Protein AF-A0A7X2XU77-F1 (afdb_monomer_lite)

Sequence (128 aa):
MFWLFINRLRRYLSYDFQGKLKYLASWEIQPVSKRIHYHLILFDFPYIPVAKLTKLWQNGYLFIEKIDKVDVGRRGSYIAKYLTKDIEKYAVQLHKIKRFFKSQNLKGINEKYYLINREAFEKIAPLV

Foldseek 3Di:
DVVQLLVLVQVVCVVPPPDDWWKKKFWDQDPPPRDIDMDMDTPPDDDDDLVVSCVSVVDDDDDDDDLVVDDPVCSVVVSVCVRCPCVPVVCVVVPPDDGMDTDPPHDDDPDDDDPPDPVVVVVVPPPD

pLDDT: mean 81.12, std 13.14, range [37.22, 94.44]

Organism: NCBI:txid2678357

Secondary structure (DSSP, 8-state):
-HHHHHHHHHHHHTTT--SPPEEEEEEEE-TTT--EEEEEEEESPPP--HHHHHHHH-SS------GGGS-GGGHHHHHHHHHSTTHHHHHHHSTT----EE-TT-PPP--------HHHHHHHTT--

InterPro domains:
  IPR056906 Replication-associated protein ORF2/G2P domain [PF23343] (4-86)

Radius of gyration: 17.32 Å; chains: 1; bounding box: 36×43×44 Å

Structure (mmCIF, N/CA/C/O backbone):
data_AF-A0A7X2XU77-F1
#
_entry.id   AF-A0A7X2XU77-F1
#
loop_
_atom_site.group_PDB
_atom_site.id
_atom_site.type_symbol
_atom_site.label_atom_id
_atom_site.label_alt_id
_atom_site.label_comp_id
_atom_site.label_asym_id
_atom_site.label_entity_id
_atom_site.label_seq_id
_atom_site.pdbx_PDB_ins_code
_atom_site.Cartn_x
_atom_site.Cartn_y
_atom_site.Cartn_z
_atom_site.occupancy
_atom_site.B_iso_or_equiv
_atom_site.auth_seq_id
_atom_site.auth_comp_id
_atom_site.auth_asym_id
_atom_site.auth_atom_id
_atom_site.pdbx_PDB_model_num
ATOM 1 N N . MET A 1 1 ? 5.460 9.867 5.595 1.00 81.75 1 MET A N 1
ATOM 2 C CA . MET A 1 1 ? 4.116 9.969 4.976 1.00 81.75 1 MET A CA 1
ATOM 3 C C . MET A 1 1 ? 3.365 8.635 4.982 1.00 81.75 1 MET A C 1
ATOM 5 O O . MET A 1 1 ? 2.394 8.515 5.717 1.00 81.75 1 MET A O 1
ATOM 9 N N . PHE A 1 2 ? 3.835 7.603 4.269 1.00 89.31 2 PHE A N 1
ATOM 10 C CA . PHE A 1 2 ? 3.145 6.303 4.186 1.00 89.31 2 PHE A CA 1
ATOM 11 C C . PHE A 1 2 ? 2.968 5.569 5.529 1.00 89.31 2 PHE A C 1
ATOM 13 O O . PHE A 1 2 ? 1.889 5.070 5.829 1.00 89.31 2 PHE A O 1
ATOM 20 N N . TRP A 1 3 ? 3.988 5.571 6.392 1.00 91.06 3 TRP A N 1
ATOM 21 C CA . TRP A 1 3 ? 3.890 4.964 7.728 1.00 91.06 3 TRP A CA 1
ATOM 22 C C . TRP A 1 3 ? 2.762 5.568 8.585 1.00 91.06 3 TRP A C 1
ATOM 24 O O . TRP A 1 3 ? 2.025 4.836 9.242 1.00 91.06 3 TRP A O 1
ATOM 34 N N . LEU A 1 4 ? 2.559 6.891 8.514 1.00 94.38 4 LEU A N 1
ATOM 35 C CA . LEU A 1 4 ? 1.470 7.568 9.228 1.00 94.38 4 LEU A CA 1
ATOM 36 C C . LEU A 1 4 ? 0.098 7.106 8.732 1.00 94.38 4 LEU A C 1
ATOM 38 O O . LEU A 1 4 ? -0.805 6.900 9.540 1.00 94.38 4 LEU A O 1
ATOM 42 N N . PHE A 1 5 ? -0.048 6.905 7.421 1.00 93.94 5 PHE A N 1
ATOM 43 C CA . PHE A 1 5 ? -1.265 6.343 6.848 1.00 93.94 5 PHE A CA 1
ATOM 44 C C . PHE A 1 5 ? -1.532 4.929 7.354 1.00 93.94 5 PHE A C 1
ATOM 46 O O . PHE A 1 5 ? -2.619 4.670 7.860 1.00 93.94 5 PHE A O 1
ATOM 53 N N . ILE A 1 6 ? -0.531 4.046 7.306 1.00 93.94 6 ILE A N 1
ATOM 54 C CA . ILE A 1 6 ? -0.658 2.678 7.819 1.00 93.94 6 ILE A CA 1
ATOM 55 C C . ILE A 1 6 ? -1.041 2.681 9.306 1.00 93.94 6 ILE A C 1
ATOM 57 O O . ILE A 1 6 ? -1.896 1.902 9.717 1.00 93.94 6 ILE A O 1
ATOM 61 N N . ASN A 1 7 ? -0.479 3.582 10.114 1.00 93.06 7 ASN A N 1
ATOM 62 C CA . ASN A 1 7 ? -0.834 3.695 11.531 1.00 93.06 7 ASN A CA 1
ATOM 63 C C . ASN A 1 7 ? -2.251 4.227 11.759 1.00 93.06 7 ASN A C 1
ATOM 65 O O . ASN A 1 7 ? -2.958 3.728 12.633 1.00 93.06 7 ASN A O 1
ATOM 69 N N . ARG A 1 8 ? -2.691 5.232 10.991 1.00 94.44 8 ARG A N 1
ATOM 70 C CA . ARG A 1 8 ? -4.084 5.706 11.034 1.00 94.44 8 ARG A CA 1
ATOM 71 C C . ARG A 1 8 ? -5.049 4.603 10.620 1.00 94.44 8 ARG A C 1
ATOM 73 O O . ARG A 1 8 ? -6.058 4.417 11.287 1.00 94.44 8 ARG A O 1
ATOM 80 N N . LEU A 1 9 ? -4.705 3.844 9.583 1.00 93.56 9 LEU A N 1
ATOM 81 C CA . LEU A 1 9 ? -5.512 2.727 9.115 1.00 93.56 9 LEU A CA 1
ATOM 82 C C . LEU A 1 9 ? -5.606 1.614 10.163 1.00 93.56 9 LEU A C 1
ATOM 84 O O . LEU A 1 9 ? -6.701 1.151 10.449 1.00 93.56 9 LEU A O 1
ATOM 88 N N . ARG A 1 10 ? -4.488 1.240 10.802 1.00 91.88 10 ARG A N 1
ATOM 89 C CA . ARG A 1 10 ? -4.489 0.266 11.909 1.00 91.88 10 ARG A CA 1
ATOM 90 C C . ARG A 1 10 ? -5.369 0.711 13.073 1.00 91.88 10 ARG A C 1
ATOM 92 O O . ARG A 1 10 ? -6.159 -0.091 13.546 1.00 91.88 10 ARG A O 1
ATOM 99 N N . ARG A 1 11 ? -5.247 1.970 13.511 1.00 91.62 11 ARG A N 1
ATOM 100 C CA . ARG A 1 11 ? -6.074 2.521 14.601 1.00 91.62 11 ARG A CA 1
ATOM 101 C C . ARG A 1 11 ? -7.554 2.579 14.244 1.00 91.62 11 ARG A C 1
ATOM 103 O O . ARG A 1 11 ? -8.393 2.405 15.110 1.00 91.62 11 ARG A O 1
ATOM 110 N N . TYR A 1 12 ? -7.879 2.849 12.983 1.00 91.62 12 TYR A N 1
ATOM 111 C CA . TYR A 1 12 ? -9.264 2.814 12.531 1.00 91.62 12 TYR A CA 1
ATOM 112 C C . TYR A 1 12 ? -9.824 1.387 12.566 1.00 91.62 12 TYR A C 1
ATOM 114 O O . TYR A 1 12 ? -10.926 1.173 13.050 1.00 91.62 12 TYR A O 1
ATOM 122 N N . LEU A 1 13 ? -9.037 0.413 12.107 1.00 89.81 13 LEU A N 1
ATOM 123 C CA . LEU A 1 13 ? -9.434 -0.992 12.072 1.00 89.81 13 LEU A CA 1
ATOM 124 C C . LEU A 1 13 ? -9.533 -1.636 13.455 1.00 89.81 13 LEU A C 1
ATOM 126 O O . LEU A 1 13 ? -10.354 -2.522 13.626 1.00 89.81 13 LEU A O 1
ATOM 130 N N . SER A 1 14 ? -8.742 -1.212 14.443 1.00 83.12 14 SER A N 1
ATOM 131 C CA . SER A 1 14 ? -8.712 -1.868 15.759 1.00 83.12 14 SER A CA 1
ATOM 132 C C . SER A 1 14 ? -10.039 -1.841 16.524 1.00 83.12 14 SER A C 1
ATOM 134 O O . SER A 1 14 ? -10.168 -2.585 17.488 1.00 83.12 14 SER A O 1
ATOM 136 N N . TYR A 1 15 ? -10.996 -1.001 16.121 1.00 75.38 15 TYR A N 1
ATOM 137 C CA . TYR A 1 15 ? -12.324 -0.953 16.734 1.00 75.38 15 TYR A CA 1
ATOM 138 C C . TYR A 1 15 ? -13.236 -2.095 16.263 1.00 75.38 15 TYR A C 1
ATOM 140 O O . TYR A 1 15 ? -13.892 -2.714 17.092 1.00 75.38 15 TYR A O 1
ATOM 148 N N . ASP A 1 16 ? -13.207 -2.427 14.967 1.00 71.44 16 ASP A N 1
ATOM 149 C CA . ASP A 1 16 ? -14.191 -3.333 14.346 1.00 71.44 16 ASP A CA 1
ATOM 150 C C . ASP A 1 16 ? -13.557 -4.573 13.687 1.00 71.44 16 ASP A C 1
ATOM 152 O O . ASP A 1 16 ? -14.238 -5.537 13.341 1.00 71.44 16 ASP A O 1
ATOM 156 N N . PHE A 1 17 ? -12.239 -4.570 13.489 1.00 75.81 17 PHE A N 1
ATOM 157 C CA . PHE A 1 17 ? -11.503 -5.611 12.783 1.00 75.81 17 PHE A CA 1
ATOM 158 C C . PHE A 1 17 ? -10.473 -6.255 13.712 1.00 75.81 17 PHE A C 1
ATOM 160 O O . PHE A 1 17 ? -9.419 -5.692 14.005 1.00 75.81 17 PHE A O 1
ATOM 167 N N . GLN A 1 18 ? -10.763 -7.487 14.135 1.00 69.81 18 GLN A N 1
ATOM 168 C CA . GLN A 1 18 ? -9.882 -8.278 15.006 1.00 69.81 18 GLN A CA 1
ATOM 169 C C . GLN A 1 18 ? -8.607 -8.770 14.288 1.00 69.81 18 GLN A C 1
ATOM 171 O O . GLN A 1 18 ? -7.654 -9.229 14.920 1.00 69.81 18 GLN A O 1
ATOM 176 N N . GLY A 1 19 ? -8.563 -8.680 12.955 1.00 76.75 19 GLY A N 1
ATOM 177 C CA . GLY A 1 19 ? -7.413 -9.092 12.160 1.00 76.75 19 GLY A CA 1
ATOM 178 C C . GLY A 1 19 ? -6.250 -8.093 12.201 1.00 76.75 19 GLY A C 1
ATOM 179 O O . GLY A 1 19 ? -6.405 -6.881 12.343 1.00 76.75 19 GLY A O 1
ATOM 180 N N . LYS A 1 20 ? -5.026 -8.590 12.000 1.00 85.06 20 LYS A N 1
ATOM 181 C CA . LYS A 1 20 ? -3.854 -7.725 11.793 1.00 85.06 20 LYS A CA 1
ATOM 182 C C . LYS A 1 20 ? -3.776 -7.307 10.324 1.00 85.06 20 LYS A C 1
ATOM 184 O O . LYS A 1 20 ? -3.731 -8.172 9.455 1.00 85.06 20 LYS A O 1
ATOM 189 N N . LEU A 1 21 ? -3.655 -6.005 10.055 1.00 91.69 21 LEU A N 1
ATOM 190 C CA . LEU A 1 21 ? -3.487 -5.448 8.704 1.00 91.69 21 LEU A CA 1
ATOM 191 C C . LEU A 1 21 ? -2.362 -6.155 7.923 1.00 91.69 21 LEU A C 1
ATOM 193 O O . LEU A 1 21 ? -1.194 -6.089 8.322 1.00 91.69 21 LEU A O 1
ATOM 197 N N . LYS A 1 22 ? -2.715 -6.794 6.802 1.00 93.12 22 LYS A N 1
ATOM 198 C CA . LYS A 1 22 ? -1.789 -7.451 5.871 1.00 93.12 22 LYS A CA 1
ATOM 199 C C . LYS A 1 22 ? -1.675 -6.636 4.590 1.00 93.12 22 LYS A C 1
ATOM 201 O O . LYS A 1 22 ? -2.696 -6.312 3.990 1.00 93.12 22 LYS A O 1
ATOM 206 N N . TYR A 1 23 ? -0.455 -6.299 4.175 1.00 93.69 23 TYR A N 1
ATOM 207 C CA . TYR A 1 23 ? -0.268 -5.493 2.968 1.00 93.69 23 TYR A CA 1
ATOM 208 C C . TYR A 1 23 ? 1.083 -5.693 2.282 1.00 93.69 23 TYR A C 1
ATOM 210 O O . TYR A 1 23 ? 2.075 -6.048 2.928 1.00 93.69 23 TYR A O 1
ATOM 218 N N . LEU A 1 24 ? 1.101 -5.378 0.986 1.00 93.06 24 LEU A N 1
ATOM 219 C CA . LEU A 1 24 ? 2.289 -5.091 0.184 1.00 93.06 24 LEU A CA 1
ATOM 220 C C . LEU A 1 24 ? 2.162 -3.684 -0.387 1.00 93.06 24 LEU A C 1
ATOM 222 O O . LEU A 1 24 ? 1.077 -3.285 -0.800 1.00 93.06 24 LEU A O 1
ATOM 226 N N . ALA A 1 25 ? 3.256 -2.936 -0.419 1.00 92.50 25 ALA A N 1
ATOM 227 C CA . ALA A 1 25 ? 3.276 -1.629 -1.046 1.00 92.50 25 ALA A CA 1
ATOM 228 C C . ALA A 1 25 ? 4.606 -1.345 -1.734 1.00 92.50 25 ALA A C 1
ATOM 230 O O . ALA A 1 25 ? 5.664 -1.797 -1.284 1.00 92.50 25 ALA A O 1
ATOM 231 N N . SER A 1 26 ? 4.538 -0.546 -2.788 1.00 90.88 26 SER A N 1
ATOM 232 C CA . SER A 1 26 ? 5.690 0.063 -3.437 1.00 90.88 26 SER A CA 1
ATOM 233 C C . SER A 1 26 ? 5.419 1.539 -3.698 1.00 90.88 26 SER A C 1
ATOM 235 O O . SER A 1 26 ? 4.314 2.037 -3.469 1.00 90.88 26 SER A O 1
ATOM 237 N N . TRP A 1 27 ? 6.442 2.268 -4.127 1.00 89.94 27 TRP A N 1
ATOM 238 C CA . TRP A 1 27 ? 6.271 3.646 -4.557 1.00 89.94 27 TRP A CA 1
ATOM 239 C C . TRP A 1 27 ? 7.110 3.962 -5.790 1.00 89.94 27 TRP A C 1
ATOM 241 O O . TRP A 1 27 ? 8.153 3.342 -6.041 1.00 89.94 27 TRP A O 1
ATOM 251 N N . GLU A 1 28 ? 6.623 4.937 -6.546 1.00 86.62 28 GLU A N 1
ATOM 252 C CA . GLU A 1 28 ? 7.245 5.506 -7.736 1.00 86.62 28 GLU A CA 1
ATOM 253 C C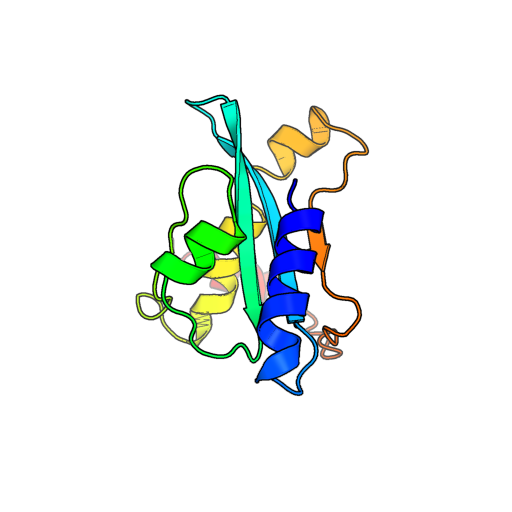 . GLU A 1 28 ? 7.154 7.037 -7.699 1.00 86.62 28 GLU A C 1
ATOM 255 O O . GLU A 1 28 ? 6.367 7.616 -6.943 1.00 86.62 28 GLU A O 1
ATOM 260 N N . ILE A 1 29 ? 7.976 7.705 -8.504 1.00 86.00 29 ILE A N 1
ATOM 261 C CA . ILE A 1 29 ? 7.849 9.144 -8.736 1.00 86.00 29 ILE A CA 1
ATOM 262 C C . ILE A 1 29 ? 7.017 9.313 -9.995 1.00 86.00 29 ILE A C 1
ATOM 264 O O . ILE A 1 29 ? 7.406 8.853 -11.066 1.00 86.00 29 ILE A O 1
ATOM 268 N N . GLN A 1 30 ? 5.880 9.989 -9.882 1.00 85.25 30 GLN A N 1
ATOM 269 C CA . GLN A 1 30 ? 5.021 10.213 -11.031 1.00 85.25 30 GLN A CA 1
ATOM 270 C C . GLN A 1 30 ? 5.763 11.074 -12.076 1.00 85.25 30 GLN A C 1
ATOM 272 O O . GLN A 1 30 ? 6.192 12.179 -11.730 1.00 85.25 30 GLN A O 1
ATOM 277 N N . PRO A 1 31 ? 5.900 10.626 -13.342 1.00 83.31 31 PRO A N 1
ATOM 278 C CA . PRO A 1 31 ? 6.772 11.279 -14.326 1.00 83.31 31 PRO A CA 1
ATOM 279 C C . PRO A 1 31 ? 6.448 12.755 -14.576 1.00 83.31 31 PRO A C 1
ATOM 281 O O . PRO A 1 31 ? 7.350 13.566 -14.757 1.00 83.31 31 PRO A O 1
ATOM 284 N N . VAL A 1 32 ? 5.156 13.096 -14.555 1.00 84.69 32 VAL A N 1
ATOM 285 C CA . VAL A 1 32 ? 4.660 14.445 -14.858 1.00 84.69 32 VAL A CA 1
ATOM 286 C C . VAL A 1 32 ? 4.717 15.348 -13.626 1.00 84.69 32 VAL A C 1
ATOM 288 O O . VAL A 1 32 ? 5.345 16.399 -13.642 1.00 84.69 32 VAL A O 1
ATOM 291 N N . SER A 1 33 ? 4.072 14.938 -12.531 1.00 84.88 33 SER A N 1
ATOM 292 C CA . SER A 1 33 ? 3.901 15.789 -11.346 1.00 84.88 33 SER A CA 1
ATOM 293 C C . SER A 1 33 ? 5.105 15.776 -10.398 1.00 84.88 33 SER A C 1
ATOM 295 O O . SER A 1 33 ? 5.150 16.576 -9.465 1.00 84.88 33 SER A O 1
ATOM 297 N N . LYS A 1 34 ? 6.050 14.843 -10.596 1.00 86.44 34 LYS A N 1
ATOM 298 C CA . LYS A 1 34 ? 7.185 14.555 -9.701 1.00 86.44 34 LYS A CA 1
ATOM 299 C C . LYS A 1 34 ? 6.770 14.236 -8.255 1.00 86.44 34 LYS A C 1
ATOM 301 O O . LYS A 1 34 ? 7.585 14.310 -7.339 1.00 86.44 34 LYS A O 1
ATOM 306 N N . ARG A 1 35 ? 5.503 13.865 -8.033 1.00 87.44 35 ARG A N 1
ATOM 307 C CA . ARG A 1 35 ? 4.966 13.476 -6.720 1.00 87.44 35 ARG A CA 1
ATOM 308 C C . ARG A 1 35 ? 5.227 11.999 -6.446 1.00 87.44 35 ARG A C 1
ATOM 310 O O . ARG A 1 35 ? 5.255 11.186 -7.366 1.00 87.44 35 ARG A O 1
ATOM 317 N N . ILE A 1 36 ? 5.361 11.650 -5.169 1.00 87.56 36 ILE A N 1
ATOM 318 C CA . ILE A 1 36 ? 5.460 10.252 -4.736 1.00 87.56 36 ILE A CA 1
ATOM 319 C C . ILE A 1 36 ? 4.083 9.598 -4.879 1.00 87.56 36 ILE A C 1
ATOM 321 O O . ILE A 1 36 ? 3.118 10.031 -4.247 1.00 87.56 36 ILE A O 1
ATOM 325 N N . HIS A 1 37 ? 4.011 8.550 -5.691 1.00 88.75 37 HIS A N 1
ATOM 326 C CA . HIS A 1 37 ? 2.823 7.740 -5.916 1.00 88.75 37 HIS A CA 1
ATOM 327 C C . HIS A 1 37 ? 3.019 6.366 -5.270 1.00 88.75 37 HIS A C 1
ATOM 329 O O . HIS A 1 37 ? 4.015 5.694 -5.531 1.00 88.75 37 HIS A O 1
ATOM 335 N N . TYR A 1 38 ? 2.097 5.968 -4.395 1.00 91.5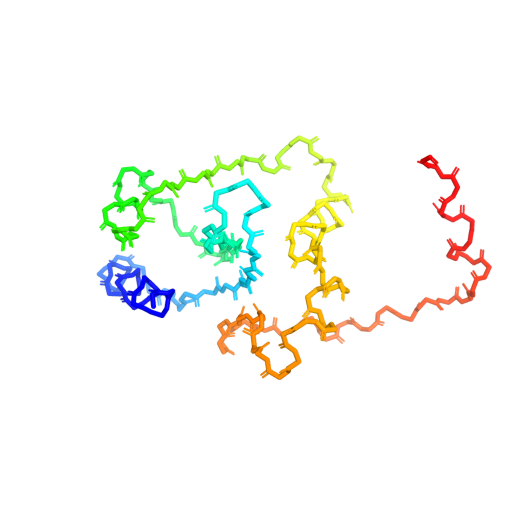0 38 TYR A N 1
ATOM 336 C CA . TYR A 1 38 ? 2.153 4.686 -3.694 1.00 91.50 38 TYR A CA 1
ATOM 337 C C . TYR A 1 38 ? 1.195 3.686 -4.334 1.00 91.50 38 TYR A C 1
ATOM 339 O O . TYR A 1 38 ? 0.012 3.982 -4.484 1.00 91.50 38 TYR A O 1
ATOM 347 N N . HIS A 1 39 ? 1.689 2.478 -4.590 1.00 91.50 39 HIS A N 1
ATOM 348 C CA . HIS A 1 39 ? 0.870 1.310 -4.903 1.00 91.50 39 HIS A CA 1
ATOM 349 C C . HIS A 1 39 ? 0.683 0.493 -3.629 1.00 91.50 39 HIS A C 1
ATOM 351 O O . HIS A 1 39 ? 1.650 0.251 -2.905 1.00 91.50 39 HIS A O 1
ATOM 357 N N . LEU A 1 40 ? -0.545 0.072 -3.334 1.00 92.12 40 LEU A N 1
ATOM 358 C CA . LEU A 1 40 ? -0.883 -0.658 -2.113 1.00 92.12 40 LEU A CA 1
ATOM 359 C C . LEU A 1 40 ? -1.832 -1.810 -2.423 1.00 92.12 40 LEU A C 1
ATOM 361 O O . LEU A 1 40 ? -2.873 -1.618 -3.041 1.00 92.12 40 LEU A O 1
ATOM 365 N N . ILE A 1 41 ? -1.497 -2.986 -1.907 1.00 91.69 41 ILE A N 1
ATOM 366 C CA . ILE A 1 41 ? -2.336 -4.180 -1.937 1.00 91.69 41 ILE A CA 1
ATOM 367 C C . ILE A 1 41 ? -2.650 -4.555 -0.499 1.00 91.69 41 ILE A C 1
ATOM 369 O O . ILE A 1 41 ? -1.744 -4.675 0.329 1.00 91.69 41 ILE A O 1
ATOM 373 N N . LEU A 1 42 ? -3.933 -4.745 -0.216 1.00 91.56 42 LEU A N 1
ATOM 374 C CA . LEU A 1 42 ? -4.454 -5.118 1.092 1.00 91.56 42 LEU A CA 1
ATOM 375 C C . LEU A 1 42 ? -5.008 -6.540 1.015 1.00 91.56 42 LEU A C 1
ATOM 377 O O . LEU A 1 42 ? -5.726 -6.871 0.075 1.00 91.56 42 LEU A O 1
ATOM 381 N N . PHE A 1 43 ? -4.668 -7.370 1.998 1.00 89.25 43 PHE A N 1
ATOM 382 C CA . PHE A 1 43 ? -5.102 -8.768 2.070 1.00 89.25 43 PHE A CA 1
ATOM 383 C C . PHE A 1 43 ? -6.031 -8.966 3.262 1.00 89.25 43 PHE A C 1
ATOM 385 O O . PHE A 1 43 ? -5.807 -8.356 4.311 1.00 89.25 43 PHE A O 1
ATOM 392 N N . ASP A 1 44 ? -7.030 -9.839 3.101 1.00 88.19 44 ASP A N 1
ATOM 393 C CA . ASP A 1 44 ? -8.041 -10.152 4.123 1.00 88.19 44 ASP A CA 1
ATOM 394 C C . ASP A 1 44 ? -8.641 -8.884 4.751 1.00 88.19 44 ASP A C 1
ATOM 396 O O . ASP A 1 44 ? -8.755 -8.757 5.968 1.00 88.19 44 ASP A O 1
ATOM 400 N N . PHE A 1 45 ? -8.918 -7.886 3.913 1.00 89.31 45 PHE A N 1
ATOM 401 C CA . PHE A 1 45 ? -9.194 -6.525 4.347 1.00 89.31 45 PHE A CA 1
ATOM 402 C C . PHE A 1 45 ? -10.695 -6.218 4.277 1.00 89.31 45 PHE A C 1
ATOM 404 O O . PHE A 1 45 ? -11.309 -6.502 3.245 1.00 89.31 45 PHE A O 1
ATOM 411 N N . PRO A 1 46 ? -11.300 -5.633 5.330 1.00 90.06 46 PRO A N 1
ATOM 412 C CA . PRO A 1 46 ? -12.724 -5.324 5.327 1.00 90.06 46 PRO A CA 1
ATOM 413 C C . PRO A 1 46 ? -13.040 -4.191 4.348 1.00 90.06 46 PRO A C 1
ATOM 415 O O . PRO A 1 46 ? -12.194 -3.346 4.046 1.00 90.06 46 PRO A O 1
ATOM 418 N N . TYR A 1 47 ? -14.282 -4.137 3.872 1.00 90.06 47 TYR A N 1
ATOM 419 C CA . TYR A 1 47 ? -14.724 -3.013 3.054 1.00 90.06 47 TYR A CA 1
ATOM 420 C C . TYR A 1 47 ? -14.663 -1.707 3.859 1.00 90.06 47 TYR A C 1
ATOM 422 O O . TYR A 1 47 ? -15.184 -1.620 4.969 1.00 90.06 47 TYR A O 1
ATOM 430 N N . ILE A 1 48 ? -14.052 -0.674 3.274 1.00 90.94 48 ILE A N 1
ATOM 431 C CA . ILE A 1 48 ? -14.049 0.686 3.813 1.00 90.94 48 ILE A CA 1
ATOM 432 C C . ILE A 1 48 ? -14.453 1.638 2.684 1.00 90.94 48 ILE A C 1
ATOM 434 O O . ILE A 1 48 ? -13.842 1.592 1.612 1.00 90.94 48 ILE A O 1
ATOM 438 N N . PRO A 1 49 ? -15.413 2.551 2.913 1.00 92.38 49 PRO A N 1
ATOM 439 C CA . PRO A 1 49 ? -15.766 3.563 1.927 1.00 92.38 49 PRO A CA 1
ATOM 440 C C . PRO A 1 49 ? -14.556 4.406 1.507 1.00 92.38 49 PRO A C 1
ATOM 442 O O . PRO A 1 49 ? -13.778 4.866 2.350 1.00 92.38 49 PRO A O 1
ATOM 445 N N . VAL A 1 50 ? -14.438 4.695 0.208 1.00 92.06 50 VAL A N 1
ATOM 446 C CA . VAL A 1 50 ? -13.327 5.484 -0.358 1.00 92.06 50 VAL A CA 1
ATOM 447 C C . VAL A 1 50 ? -13.180 6.834 0.345 1.00 92.06 50 VAL A C 1
ATOM 449 O O . VAL A 1 50 ? -12.076 7.218 0.715 1.00 92.06 50 VAL A O 1
ATOM 452 N N . ALA A 1 51 ? -14.291 7.516 0.639 1.00 93.19 51 ALA A N 1
ATOM 453 C CA . ALA A 1 51 ? -14.276 8.787 1.364 1.00 93.19 51 ALA A CA 1
ATOM 454 C C . ALA A 1 51 ? -13.589 8.683 2.739 1.00 93.19 51 ALA A C 1
ATOM 456 O O . ALA A 1 51 ? -12.882 9.602 3.161 1.00 93.19 51 ALA A O 1
ATOM 457 N N . LYS A 1 52 ? -13.754 7.554 3.440 1.00 94.31 52 LYS A N 1
ATOM 458 C CA . LYS A 1 52 ? -13.089 7.307 4.722 1.00 94.31 52 LYS A CA 1
ATOM 459 C C . LYS A 1 52 ? -11.603 7.015 4.524 1.00 94.31 52 LYS A C 1
ATOM 461 O O . LYS A 1 52 ? -10.789 7.581 5.251 1.00 94.31 52 LYS A O 1
ATOM 466 N N . LEU A 1 53 ? -11.239 6.205 3.527 1.00 93.75 53 LEU A N 1
ATOM 467 C CA . LEU A 1 53 ? -9.836 5.946 3.181 1.00 93.75 53 LEU A CA 1
ATOM 468 C C . LEU A 1 53 ? -9.093 7.232 2.803 1.00 93.75 53 LEU A C 1
ATOM 470 O O . LEU A 1 53 ? -7.992 7.457 3.299 1.00 93.75 53 LEU A O 1
ATOM 474 N N . THR A 1 54 ? -9.710 8.120 2.023 1.00 94.12 54 THR A N 1
ATOM 475 C CA . THR A 1 54 ? -9.144 9.430 1.669 1.00 94.12 54 THR A CA 1
ATOM 476 C C . THR A 1 54 ? -8.904 10.296 2.909 1.00 94.12 54 THR A C 1
ATOM 478 O O . THR A 1 54 ? -7.819 10.862 3.065 1.00 94.12 54 THR A O 1
ATOM 481 N N . LYS A 1 55 ? -9.858 10.334 3.855 1.00 94.06 55 LYS A N 1
ATOM 482 C CA . LYS A 1 55 ? -9.686 11.029 5.147 1.00 94.06 55 LYS A CA 1
ATOM 483 C C . LYS A 1 55 ? -8.539 10.445 5.980 1.00 94.06 55 LYS A C 1
ATOM 485 O O . LYS A 1 55 ? -7.824 11.190 6.644 1.00 94.06 55 LYS A O 1
ATOM 490 N N . LEU A 1 56 ? -8.342 9.125 5.947 1.00 94.25 56 LEU A N 1
ATOM 491 C CA . LEU A 1 56 ? -7.211 8.468 6.613 1.00 94.25 56 LEU A CA 1
ATOM 492 C C . LEU A 1 56 ? -5.885 8.723 5.881 1.00 94.25 56 LEU A C 1
ATOM 494 O O . LEU A 1 56 ? -4.837 8.812 6.522 1.00 94.25 56 LEU A O 1
ATOM 498 N N . TRP A 1 57 ? -5.899 8.853 4.557 1.00 93.50 57 TRP A N 1
ATOM 499 C CA . TRP A 1 57 ? -4.706 9.109 3.754 1.00 93.50 57 TRP A CA 1
ATOM 500 C C . TRP A 1 57 ? -4.136 10.509 3.987 1.00 93.50 57 TRP A C 1
ATOM 502 O O . TRP A 1 57 ? -2.934 10.635 4.240 1.00 93.50 57 TRP A O 1
ATOM 512 N N . GLN A 1 58 ? -4.997 11.530 4.002 1.00 91.44 58 GLN A N 1
ATOM 513 C CA . GLN A 1 58 ? -4.666 12.952 4.207 1.00 91.44 58 GLN A CA 1
ATOM 514 C C . GLN A 1 58 ? -3.753 13.590 3.142 1.00 91.44 58 GLN A C 1
ATOM 516 O O . GLN A 1 58 ? -3.477 14.778 3.243 1.00 91.44 58 GLN A O 1
ATOM 521 N N . ASN A 1 59 ? -3.274 12.851 2.133 1.00 86.50 59 ASN A N 1
ATOM 522 C CA . ASN A 1 59 ? -2.247 13.344 1.204 1.00 86.50 59 ASN A CA 1
ATOM 523 C C . ASN A 1 59 ? -2.651 13.198 -0.270 1.00 86.50 59 ASN A C 1
ATOM 525 O O . ASN A 1 59 ? -2.134 12.355 -0.997 1.00 86.50 59 ASN A O 1
ATOM 529 N N . GLY A 1 60 ? -3.545 14.056 -0.751 1.00 85.44 60 GLY A N 1
ATOM 530 C CA . GLY A 1 60 ? -3.943 14.058 -2.160 1.00 85.44 60 GLY A CA 1
ATOM 531 C C . GLY A 1 60 ? -4.964 12.970 -2.496 1.00 85.44 60 GLY A C 1
ATOM 532 O O . GLY A 1 60 ? -5.888 12.722 -1.725 1.00 85.44 60 GLY A O 1
ATOM 533 N N . TYR A 1 61 ? -4.825 12.367 -3.675 1.00 88.19 61 TYR A N 1
ATOM 534 C CA . TYR A 1 61 ? -5.852 11.520 -4.281 1.00 88.19 61 TYR A CA 1
ATOM 535 C C . TYR A 1 61 ? -5.629 10.026 -4.022 1.00 88.19 61 TYR A C 1
AT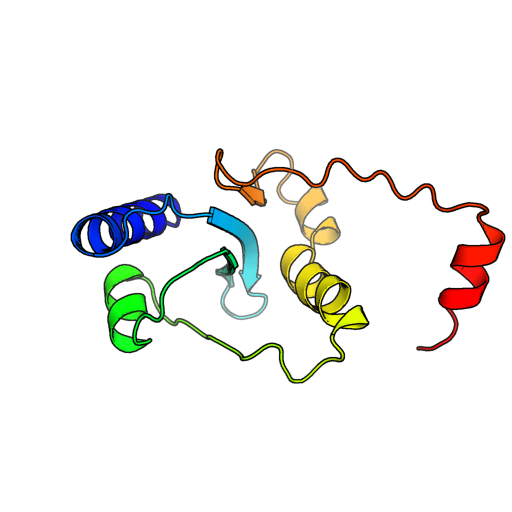OM 537 O O . TYR A 1 61 ? -4.491 9.564 -3.936 1.00 88.19 61 TYR A O 1
ATOM 545 N N . LEU A 1 62 ? -6.730 9.279 -3.929 1.00 90.69 62 LEU A N 1
ATOM 546 C CA . LEU A 1 62 ? -6.748 7.832 -3.765 1.00 90.69 62 LEU A CA 1
ATOM 547 C C . LEU A 1 62 ? -7.560 7.215 -4.907 1.00 90.69 62 LEU A C 1
ATOM 549 O O . LEU A 1 62 ? -8.719 7.572 -5.106 1.00 90.69 62 LEU A O 1
ATOM 553 N N . PHE A 1 63 ? -6.937 6.297 -5.643 1.00 89.69 63 PHE A N 1
ATOM 554 C CA . PHE A 1 63 ? -7.546 5.570 -6.754 1.00 89.69 63 PHE A CA 1
ATOM 555 C C . PHE A 1 63 ? -7.680 4.097 -6.371 1.00 89.69 63 PHE A C 1
ATOM 557 O O . PHE A 1 63 ? -6.691 3.472 -5.991 1.00 89.69 63 PHE A O 1
ATOM 564 N N . ILE A 1 64 ? -8.894 3.553 -6.442 1.00 89.69 64 ILE A N 1
ATOM 565 C CA . ILE A 1 64 ? -9.158 2.129 -6.216 1.00 89.69 64 ILE A CA 1
ATOM 566 C C . ILE A 1 64 ? -9.797 1.579 -7.475 1.00 89.69 64 ILE A C 1
ATOM 568 O O . ILE A 1 64 ? -10.828 2.075 -7.924 1.00 89.69 64 ILE A O 1
ATOM 572 N N . GLU A 1 65 ? -9.194 0.526 -8.007 1.00 84.00 65 GLU A N 1
ATOM 573 C CA . GLU A 1 65 ? -9.688 -0.176 -9.177 1.00 84.00 65 GLU A CA 1
ATOM 574 C C . GLU A 1 65 ? -9.974 -1.634 -8.827 1.00 84.00 65 GLU A C 1
ATOM 576 O O . GLU A 1 65 ? -9.223 -2.281 -8.092 1.00 84.00 65 GLU A O 1
ATOM 581 N N . LYS A 1 66 ? -11.084 -2.156 -9.351 1.00 84.38 66 LYS A N 1
ATOM 582 C CA . LYS A 1 66 ? -11.422 -3.570 -9.230 1.00 84.38 66 LYS A CA 1
ATOM 583 C C . LYS A 1 66 ? -10.552 -4.381 -10.199 1.00 84.38 66 LYS A C 1
ATOM 585 O O . LYS A 1 66 ? -10.379 -4.012 -11.355 1.00 84.38 66 LYS A O 1
ATOM 590 N N . ILE A 1 67 ? -10.003 -5.497 -9.719 1.00 83.56 67 ILE A N 1
ATOM 591 C CA . ILE A 1 67 ? -9.053 -6.353 -10.465 1.00 83.56 67 ILE A CA 1
ATOM 592 C C . ILE A 1 67 ? -9.793 -7.394 -11.338 1.00 83.56 67 ILE A C 1
ATOM 594 O O . ILE A 1 67 ? -9.209 -8.333 -11.868 1.00 83.56 67 ILE A O 1
ATOM 598 N N . ASP A 1 68 ? -11.108 -7.275 -11.493 1.00 83.94 68 ASP A N 1
ATOM 599 C CA . ASP A 1 68 ? -11.929 -8.228 -12.250 1.00 83.94 68 ASP A CA 1
ATOM 600 C C . ASP A 1 68 ? -11.792 -8.100 -13.771 1.00 83.94 68 ASP A C 1
ATOM 602 O O . ASP A 1 68 ? -12.253 -8.976 -14.491 1.00 83.94 68 ASP A O 1
ATOM 606 N N . LYS A 1 69 ? -11.089 -7.072 -14.255 1.00 84.44 69 LYS A N 1
ATOM 607 C CA . LYS A 1 69 ? -10.761 -6.874 -15.676 1.00 84.44 69 LYS A CA 1
ATOM 608 C C . LYS A 1 69 ? -9.781 -7.909 -16.245 1.00 84.44 69 LYS A C 1
ATOM 610 O O . LYS A 1 69 ? -9.519 -7.898 -17.443 1.00 84.44 69 LYS A O 1
ATOM 615 N N . VAL A 1 70 ? -9.195 -8.752 -15.393 1.00 85.75 70 VAL A N 1
ATOM 616 C CA . VAL A 1 70 ? -8.200 -9.765 -15.768 1.00 85.75 70 VAL A CA 1
ATOM 617 C C . VAL A 1 70 ? -8.606 -11.131 -15.232 1.00 85.75 70 VAL A C 1
ATOM 619 O O . VAL A 1 70 ? -9.063 -11.259 -14.086 1.00 85.75 70 VAL A O 1
ATOM 622 N N . ASP A 1 71 ? -8.358 -12.155 -16.049 1.00 87.69 71 ASP A N 1
ATOM 623 C CA . ASP A 1 71 ? -8.572 -13.556 -15.692 1.00 87.69 71 ASP A CA 1
ATOM 624 C C . ASP A 1 71 ? -7.879 -13.904 -14.379 1.00 87.69 71 ASP A C 1
ATOM 626 O O . ASP A 1 71 ? -6.767 -13.442 -14.107 1.00 87.69 71 ASP A O 1
ATOM 630 N N . VAL A 1 72 ? -8.512 -14.766 -13.578 1.00 84.94 72 VAL A N 1
ATOM 631 C CA . VAL A 1 72 ? -8.041 -15.151 -12.236 1.00 84.94 72 VAL A CA 1
ATOM 632 C C . VAL A 1 72 ? -6.569 -15.579 -12.253 1.00 84.94 72 VAL A C 1
ATOM 634 O O . VAL A 1 72 ? -5.795 -15.109 -11.421 1.00 84.94 72 VAL A O 1
ATOM 637 N N . GLY A 1 73 ? -6.161 -16.378 -13.247 1.00 85.44 73 GLY A N 1
ATOM 638 C CA . GLY A 1 73 ? -4.779 -16.847 -13.405 1.00 85.44 73 GLY A CA 1
ATOM 639 C C . GLY A 1 73 ? -3.762 -15.759 -13.781 1.00 85.44 73 GL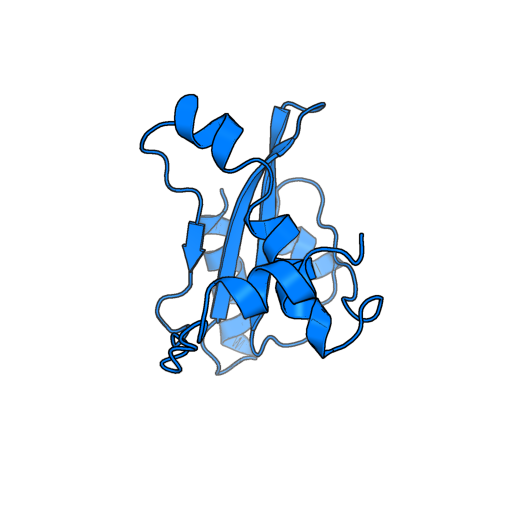Y A C 1
ATOM 640 O O . GLY A 1 73 ? -2.567 -15.945 -13.579 1.00 85.44 73 GLY A O 1
ATOM 641 N N . ARG A 1 74 ? -4.207 -14.601 -14.287 1.00 85.25 74 ARG A N 1
ATOM 642 C CA . ARG A 1 74 ? -3.343 -13.492 -14.745 1.00 85.25 74 ARG A CA 1
ATOM 643 C C . ARG A 1 74 ? -3.291 -12.313 -13.774 1.00 85.25 74 ARG A C 1
ATOM 645 O O . ARG A 1 74 ? -2.439 -11.436 -13.929 1.00 85.25 74 ARG A O 1
ATOM 652 N N . ARG A 1 75 ? -4.158 -12.282 -12.754 1.00 87.38 75 ARG A N 1
ATOM 653 C CA . ARG A 1 75 ? -4.215 -11.178 -11.775 1.00 87.38 75 ARG A CA 1
ATOM 654 C C . ARG A 1 75 ? -2.891 -10.971 -11.053 1.00 87.38 75 ARG A C 1
ATOM 656 O O . ARG A 1 75 ? -2.504 -9.829 -10.840 1.00 87.38 75 ARG A O 1
ATOM 663 N N . GLY A 1 76 ? -2.182 -12.053 -10.725 1.00 84.50 76 GLY A N 1
ATOM 664 C CA . GLY A 1 76 ? -0.862 -11.977 -10.096 1.00 84.50 76 GLY A CA 1
ATOM 665 C C . GLY A 1 76 ? 0.124 -11.165 -10.937 1.00 84.50 76 GLY A C 1
ATOM 666 O O . GLY A 1 76 ? 0.677 -10.179 -10.453 1.00 84.50 76 GLY A O 1
ATOM 667 N N . SER A 1 77 ? 0.272 -11.514 -12.217 1.00 85.25 77 SER A N 1
ATOM 668 C CA . SER A 1 77 ? 1.149 -10.805 -13.158 1.00 85.25 77 SER A CA 1
ATOM 669 C C . SER A 1 77 ? 0.706 -9.359 -13.390 1.00 85.25 77 SER A C 1
ATOM 671 O O . SER A 1 77 ? 1.541 -8.455 -13.433 1.00 85.25 77 SER A O 1
ATOM 673 N N . TYR A 1 78 ? -0.606 -9.121 -13.481 1.00 87.06 78 TYR A N 1
ATOM 674 C CA . TYR A 1 78 ? -1.158 -7.772 -13.602 1.00 87.06 78 TYR A CA 1
ATOM 675 C C . TYR A 1 78 ? -0.790 -6.900 -12.399 1.00 87.06 78 TYR A C 1
ATOM 677 O O . TYR A 1 78 ? -0.282 -5.800 -12.572 1.00 87.06 78 TYR A O 1
ATOM 685 N N . ILE A 1 79 ? -0.978 -7.403 -11.179 1.00 86.75 79 ILE A N 1
ATOM 686 C CA . ILE A 1 79 ? -0.634 -6.691 -9.944 1.00 86.75 79 ILE A CA 1
ATOM 687 C C . ILE A 1 79 ? 0.881 -6.467 -9.847 1.00 86.75 79 ILE A C 1
ATOM 689 O O . ILE A 1 79 ? 1.323 -5.371 -9.493 1.00 86.75 79 ILE A O 1
ATOM 693 N N . ALA A 1 80 ? 1.683 -7.482 -10.187 1.00 85.69 80 ALA A N 1
ATOM 694 C CA . ALA A 1 80 ? 3.139 -7.394 -10.163 1.00 85.69 80 ALA A CA 1
ATOM 695 C C . ALA A 1 80 ? 3.648 -6.244 -11.042 1.00 85.69 80 ALA A C 1
ATOM 697 O O . ALA A 1 80 ? 4.498 -5.488 -10.585 1.00 85.69 80 ALA A O 1
ATOM 698 N N . LYS A 1 81 ? 3.054 -6.034 -12.227 1.00 84.69 81 LYS A N 1
ATOM 699 C CA . LYS A 1 81 ? 3.374 -4.908 -13.122 1.00 84.69 81 LYS A CA 1
ATOM 700 C C . LYS A 1 81 ? 3.297 -3.546 -12.424 1.00 84.69 81 LYS A C 1
ATOM 702 O O . LYS A 1 81 ? 4.150 -2.701 -12.672 1.00 84.69 81 LYS A O 1
ATOM 707 N N . TYR A 1 82 ? 2.304 -3.317 -11.560 1.00 83.62 82 TYR A N 1
ATOM 708 C CA . TYR A 1 82 ? 2.179 -2.053 -10.817 1.00 83.62 82 TYR A CA 1
ATOM 709 C C . TYR A 1 82 ? 3.185 -1.956 -9.673 1.00 83.62 82 TYR A C 1
ATOM 711 O O . TYR A 1 82 ? 3.734 -0.890 -9.416 1.00 83.62 82 TYR A O 1
ATOM 719 N N . LEU A 1 83 ? 3.479 -3.073 -9.004 1.00 83.88 83 LEU A N 1
ATOM 720 C CA . LEU A 1 83 ? 4.479 -3.090 -7.938 1.00 83.88 83 LEU A CA 1
ATOM 721 C C . LEU A 1 83 ? 5.896 -2.848 -8.458 1.00 83.88 83 LEU A C 1
ATOM 723 O O . LEU A 1 83 ? 6.689 -2.208 -7.762 1.00 83.88 83 LEU A O 1
ATOM 727 N N . THR A 1 84 ? 6.209 -3.378 -9.642 1.00 81.81 84 THR A N 1
ATOM 728 C CA . THR A 1 84 ? 7.560 -3.398 -10.209 1.00 81.81 84 THR A CA 1
ATOM 729 C C . THR A 1 84 ? 7.816 -2.342 -11.274 1.00 81.81 84 THR A C 1
ATOM 731 O O . THR A 1 84 ? 8.904 -2.295 -11.855 1.00 81.81 84 THR A O 1
ATOM 734 N N . LYS A 1 85 ? 6.851 -1.452 -11.503 1.00 79.50 85 LYS A N 1
ATOM 735 C CA . LYS A 1 85 ? 6.989 -0.391 -12.489 1.00 79.50 85 LYS A CA 1
ATOM 736 C C . LYS A 1 85 ? 8.194 0.501 -12.179 1.00 79.50 85 LYS A C 1
ATOM 738 O O . LYS A 1 85 ? 8.422 0.931 -11.041 1.00 79.50 85 LYS A O 1
ATOM 743 N N . ASP A 1 86 ? 8.995 0.738 -13.215 1.00 73.31 86 ASP A N 1
ATOM 744 C CA . ASP A 1 86 ? 10.190 1.576 -13.168 1.00 73.31 86 ASP A CA 1
ATOM 745 C C . ASP A 1 86 ? 11.190 1.164 -12.063 1.00 73.31 86 ASP A C 1
ATOM 747 O O . ASP A 1 86 ? 11.920 2.004 -11.533 1.00 73.31 86 ASP A O 1
ATOM 751 N N . ILE A 1 87 ? 11.237 -0.118 -11.655 1.00 70.06 87 ILE A N 1
ATOM 752 C CA . ILE A 1 87 ? 12.249 -0.599 -10.691 1.00 70.06 87 ILE A CA 1
ATOM 753 C C . ILE A 1 87 ? 13.655 -0.231 -11.162 1.00 70.06 87 ILE A C 1
ATOM 755 O O . ILE A 1 87 ? 14.396 0.393 -10.407 1.00 70.06 87 ILE A O 1
ATOM 759 N N . GLU A 1 88 ? 13.989 -0.573 -12.403 1.00 68.19 88 GLU A N 1
ATOM 760 C CA . GLU A 1 88 ? 15.342 -0.463 -12.959 1.00 68.19 88 GLU A CA 1
ATOM 761 C C . GLU A 1 88 ? 15.802 0.990 -13.082 1.00 68.19 88 GLU A C 1
ATOM 763 O O . GLU A 1 88 ? 16.885 1.345 -12.615 1.00 68.19 88 GLU A O 1
ATOM 768 N N . LYS A 1 89 ? 14.933 1.861 -13.608 1.00 68.12 89 LYS A N 1
ATOM 769 C CA . LYS A 1 89 ? 15.212 3.293 -13.783 1.00 68.12 89 LYS A CA 1
ATOM 770 C C . LYS A 1 89 ? 15.644 3.960 -12.478 1.00 68.12 89 LYS A C 1
ATOM 772 O O . LYS A 1 89 ? 16.590 4.744 -12.455 1.00 68.12 89 LYS A O 1
ATOM 777 N N . TYR A 1 90 ? 14.960 3.641 -11.383 1.00 65.31 90 TYR A N 1
ATOM 778 C CA . TYR A 1 90 ? 15.266 4.225 -10.080 1.00 65.31 90 TYR A CA 1
ATOM 779 C C . TYR A 1 90 ? 16.261 3.404 -9.262 1.00 65.31 90 TYR A C 1
ATOM 781 O O . TYR A 1 90 ? 16.818 3.945 -8.313 1.00 65.31 90 TYR A O 1
ATOM 789 N N . ALA A 1 91 ? 16.513 2.135 -9.596 1.00 61.81 91 ALA A N 1
ATOM 790 C CA . ALA A 1 91 ? 17.567 1.355 -8.949 1.00 61.81 91 ALA A CA 1
ATOM 791 C C . ALA A 1 91 ? 18.929 2.040 -9.128 1.00 61.81 91 ALA A C 1
ATOM 793 O O . ALA A 1 91 ? 19.684 2.124 -8.165 1.00 61.81 91 ALA A O 1
ATOM 794 N N . VAL A 1 92 ? 19.172 2.606 -10.318 1.00 63.03 92 VAL A N 1
ATOM 795 C CA . VAL A 1 92 ? 20.383 3.374 -10.646 1.00 63.03 92 VAL A CA 1
ATOM 796 C C . VAL A 1 92 ? 20.376 4.776 -10.018 1.00 63.03 92 VAL A C 1
ATOM 798 O O . VAL A 1 92 ? 21.398 5.258 -9.544 1.00 63.03 92 VAL A O 1
ATOM 801 N N . GLN A 1 93 ? 19.226 5.457 -9.980 1.00 64.38 93 GLN A N 1
ATOM 802 C CA . GLN A 1 93 ? 19.148 6.856 -9.521 1.00 64.38 93 GLN A CA 1
ATOM 803 C C . GLN A 1 93 ? 19.021 7.016 -7.998 1.00 64.38 93 GLN A C 1
ATOM 805 O O . GLN A 1 93 ? 19.453 8.020 -7.440 1.00 64.38 93 GLN A O 1
ATOM 810 N N . LEU A 1 94 ? 18.393 6.052 -7.323 1.00 64.31 94 LEU A N 1
ATOM 811 C CA . LEU A 1 94 ? 18.009 6.116 -5.909 1.00 64.31 94 LEU A CA 1
ATOM 812 C C . LEU A 1 94 ? 18.646 4.979 -5.101 1.00 64.31 94 LEU A C 1
ATOM 814 O O . LEU A 1 94 ? 18.042 4.485 -4.141 1.00 64.31 94 LEU A O 1
ATOM 818 N N . HIS A 1 95 ? 19.846 4.542 -5.508 1.00 59.84 95 HIS A N 1
ATOM 819 C CA . HIS A 1 95 ? 20.610 3.487 -4.844 1.00 59.84 95 HIS A CA 1
ATOM 820 C C . HIS A 1 95 ? 20.491 3.606 -3.312 1.00 59.84 95 HIS A C 1
ATOM 822 O O . HIS A 1 95 ? 20.768 4.655 -2.734 1.00 59.84 95 HIS A O 1
ATOM 828 N N . LYS A 1 96 ? 20.096 2.500 -2.661 1.00 66.44 96 LYS A N 1
ATOM 829 C CA . LYS A 1 96 ? 19.907 2.331 -1.201 1.00 66.44 96 LYS A CA 1
ATOM 830 C C . LYS A 1 96 ? 18.587 2.833 -0.589 1.00 66.44 96 LYS A C 1
ATOM 832 O O . LYS A 1 96 ? 18.386 2.625 0.607 1.00 66.44 96 LYS A O 1
ATOM 837 N N . ILE A 1 97 ? 17.644 3.401 -1.349 1.00 75.38 97 ILE A N 1
ATOM 838 C CA . ILE A 1 97 ? 16.322 3.752 -0.792 1.00 75.38 97 ILE A CA 1
ATOM 839 C C . ILE A 1 97 ? 15.360 2.558 -0.854 1.00 75.38 97 ILE A C 1
ATOM 841 O O . ILE A 1 97 ? 15.114 1.968 -1.906 1.00 75.38 97 ILE A O 1
ATOM 845 N N . LYS A 1 98 ? 14.751 2.218 0.288 1.00 79.88 98 LYS A N 1
ATOM 846 C CA . LYS A 1 98 ? 13.744 1.154 0.374 1.00 79.88 98 LYS A CA 1
ATOM 847 C C . LYS A 1 98 ? 12.482 1.522 -0.418 1.00 79.88 98 LYS A C 1
ATOM 849 O O . LYS A 1 98 ? 11.784 2.482 -0.088 1.00 79.88 98 LYS A O 1
ATOM 854 N N . ARG A 1 99 ? 12.162 0.713 -1.433 1.00 83.44 99 ARG A N 1
ATOM 855 C CA . ARG A 1 99 ? 10.943 0.865 -2.250 1.00 83.44 99 ARG A CA 1
ATOM 856 C C . ARG A 1 99 ? 9.790 -0.027 -1.824 1.00 83.44 99 ARG A C 1
ATOM 858 O O . 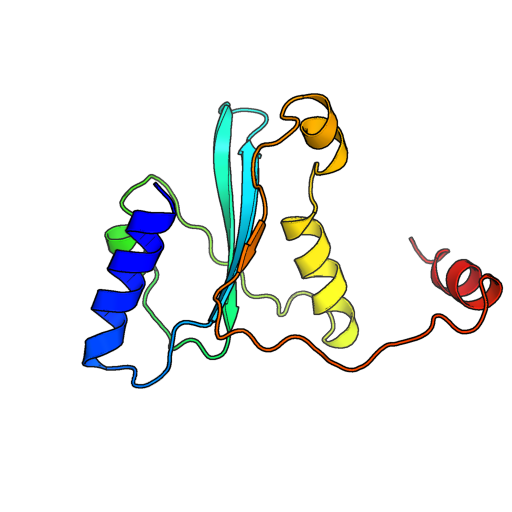ARG A 1 99 ? 8.647 0.399 -1.915 1.00 83.44 99 ARG A O 1
ATOM 865 N N . PHE A 1 100 ? 10.088 -1.226 -1.332 1.00 88.00 100 PHE A N 1
ATOM 866 C CA . PHE A 1 100 ? 9.076 -2.217 -0.983 1.00 88.00 100 PHE A CA 1
ATOM 867 C C . PHE A 1 100 ? 8.788 -2.235 0.511 1.00 88.00 100 PHE A C 1
ATOM 869 O O . PHE A 1 100 ? 9.695 -2.298 1.346 1.00 88.00 100 PHE A O 1
ATOM 876 N N . PHE A 1 101 ? 7.504 -2.243 0.845 1.00 89.94 101 PHE A N 1
ATOM 877 C CA . PHE A 1 101 ? 7.009 -2.387 2.203 1.00 89.94 101 PHE A CA 1
ATOM 878 C C . PHE A 1 101 ? 6.089 -3.600 2.270 1.00 89.94 101 PHE A C 1
ATOM 880 O O . PHE A 1 101 ? 5.239 -3.800 1.407 1.00 89.94 101 PHE A O 1
ATOM 887 N N . LYS A 1 102 ? 6.245 -4.397 3.323 1.00 91.94 102 LYS A N 1
ATOM 888 C CA . LYS A 1 102 ? 5.340 -5.496 3.647 1.00 91.94 102 LYS A CA 1
ATOM 889 C C . LYS A 1 102 ? 4.972 -5.434 5.115 1.00 91.94 102 LYS A C 1
ATOM 891 O O . LYS A 1 102 ? 5.790 -5.020 5.942 1.00 91.94 102 LYS A O 1
ATOM 896 N N . SER A 1 103 ? 3.768 -5.874 5.454 1.00 92.69 103 SER A N 1
ATOM 897 C CA . SER A 1 103 ? 3.456 -6.149 6.852 1.00 92.69 103 SER A CA 1
ATOM 898 C C . SER A 1 103 ? 4.238 -7.380 7.341 1.00 92.69 103 SER A C 1
ATOM 900 O O . SER A 1 103 ? 4.530 -8.303 6.579 1.00 92.69 103 SER A O 1
ATOM 902 N N . GLN A 1 104 ? 4.602 -7.400 8.624 1.00 88.19 104 GLN A N 1
ATOM 903 C CA . GLN A 1 104 ? 5.362 -8.511 9.217 1.00 88.19 104 GLN A CA 1
ATOM 904 C C . GLN A 1 104 ? 4.540 -9.805 9.304 1.00 88.19 104 GLN A C 1
ATOM 906 O O . GLN A 1 104 ? 5.078 -10.896 9.184 1.00 88.19 104 GLN A O 1
ATOM 911 N N . ASN A 1 105 ? 3.223 -9.678 9.471 1.00 89.69 105 ASN A N 1
ATOM 912 C CA . ASN A 1 105 ? 2.272 -10.785 9.563 1.00 89.69 105 ASN A CA 1
ATOM 913 C C . ASN A 1 105 ? 1.799 -11.315 8.196 1.00 89.69 105 ASN A C 1
ATOM 915 O O . ASN A 1 105 ? 0.941 -12.197 8.158 1.00 89.69 105 ASN A O 1
ATOM 919 N N . LEU A 1 106 ? 2.306 -10.769 7.084 1.00 90.06 106 LEU A N 1
ATOM 920 C CA . LEU A 1 106 ? 2.064 -11.330 5.759 1.00 90.06 106 LEU A CA 1
ATOM 921 C C . LEU A 1 106 ? 2.972 -12.552 5.576 1.00 90.06 106 LEU A C 1
ATOM 923 O O . LEU A 1 106 ? 4.186 -12.412 5.370 1.00 90.06 106 LEU A O 1
ATOM 927 N N . LYS A 1 107 ? 2.367 -13.740 5.689 1.00 85.81 107 LYS A N 1
ATOM 928 C CA . LYS A 1 107 ? 3.043 -15.020 5.461 1.00 85.81 107 LYS A CA 1
ATOM 929 C C . LYS A 1 107 ? 3.551 -15.066 4.020 1.00 85.81 107 LYS A C 1
ATOM 931 O O . LYS A 1 107 ? 2.825 -14.710 3.095 1.00 85.81 107 LYS A O 1
ATOM 936 N N . GLY A 1 108 ? 4.811 -15.458 3.853 1.00 77.00 108 GLY A N 1
ATOM 937 C CA . GLY A 1 108 ? 5.338 -15.781 2.534 1.00 77.00 108 GLY A CA 1
ATOM 938 C C . GLY A 1 108 ? 4.683 -17.056 2.015 1.00 77.00 108 GLY A C 1
ATOM 939 O O . GLY A 1 108 ? 4.291 -17.918 2.801 1.00 77.00 108 GLY A O 1
ATOM 940 N N . ILE A 1 109 ? 4.566 -17.161 0.697 1.00 76.62 109 ILE A N 1
ATOM 941 C CA . ILE A 1 109 ? 4.267 -18.435 0.054 1.00 76.62 109 ILE A CA 1
ATOM 942 C C . ILE A 1 109 ? 5.536 -19.285 0.194 1.00 76.62 109 ILE A C 1
ATOM 944 O O . ILE A 1 109 ? 6.607 -18.862 -0.238 1.00 76.62 109 ILE A O 1
ATOM 948 N N . ASN A 1 110 ? 5.429 -20.445 0.844 1.00 67.38 110 ASN A N 1
ATOM 949 C CA . ASN A 1 110 ? 6.543 -21.395 0.976 1.00 67.38 110 ASN A CA 1
ATOM 950 C C . ASN A 1 110 ? 6.624 -22.366 -0.215 1.00 67.38 110 ASN A C 1
ATOM 952 O O . ASN A 1 110 ? 7.536 -23.188 -0.278 1.00 67.38 110 ASN A O 1
ATOM 956 N N . GLU A 1 111 ? 5.690 -22.268 -1.160 1.00 68.06 111 GLU A N 1
ATOM 957 C CA . GLU A 1 111 ? 5.711 -23.023 -2.408 1.00 68.06 111 GLU A CA 1
ATOM 958 C C . GLU A 1 111 ? 6.778 -22.439 -3.334 1.00 68.06 111 GLU A C 1
ATOM 960 O O . GLU A 1 111 ? 6.676 -21.310 -3.821 1.00 68.06 111 GLU A O 1
ATOM 965 N N . LYS A 1 112 ? 7.837 -23.215 -3.555 1.00 62.53 112 LYS A N 1
ATOM 966 C CA . LYS A 1 112 ? 8.842 -22.920 -4.570 1.00 62.53 112 LYS A CA 1
ATOM 967 C C . LYS A 1 112 ? 8.398 -23.579 -5.865 1.00 62.53 112 LYS A C 1
ATOM 969 O O . LYS A 1 112 ? 8.503 -24.793 -6.011 1.00 62.53 112 LYS A O 1
ATOM 974 N N . TYR A 1 113 ? 7.928 -22.775 -6.808 1.00 63.75 113 TYR A N 1
ATOM 975 C CA . TYR A 1 113 ? 7.784 -23.221 -8.186 1.00 63.75 113 TYR A CA 1
ATOM 976 C C . TYR A 1 113 ? 9.166 -23.150 -8.826 1.00 63.75 113 TYR A C 1
ATOM 978 O O . TYR A 1 113 ? 9.680 -22.070 -9.117 1.00 63.75 113 TYR A O 1
ATOM 986 N N . TYR A 1 114 ? 9.806 -24.302 -8.988 1.00 63.00 114 TYR A N 1
ATOM 987 C CA . TYR A 1 114 ? 10.958 -24.394 -9.870 1.00 63.00 114 TYR A CA 1
ATOM 988 C C . TYR A 1 114 ? 10.418 -24.238 -11.289 1.00 63.00 114 TYR A C 1
ATOM 990 O O . TYR A 1 114 ? 9.529 -24.986 -11.691 1.00 63.00 114 TYR A O 1
ATOM 998 N N . LEU A 1 115 ? 10.908 -23.248 -12.038 1.00 59.59 115 LEU A N 1
ATOM 999 C CA . LEU A 1 115 ? 10.703 -23.224 -13.482 1.00 59.59 115 LEU A CA 1
ATOM 1000 C C . LEU A 1 115 ? 11.449 -24.443 -14.023 1.00 59.59 115 LEU A C 1
ATOM 1002 O O . LEU A 1 115 ? 12.670 -24.418 -14.178 1.00 59.59 115 LEU A O 1
ATOM 1006 N N . ILE A 1 116 ? 10.732 -25.553 -14.189 1.00 54.25 116 ILE A N 1
ATOM 1007 C CA . ILE A 1 116 ? 11.297 -26.764 -14.761 1.00 54.25 116 ILE A CA 1
ATOM 1008 C C . ILE A 1 116 ? 11.523 -26.443 -16.237 1.00 54.25 116 ILE A C 1
ATOM 1010 O O . ILE A 1 116 ? 10.589 -26.409 -17.031 1.00 54.25 116 ILE A O 1
ATOM 1014 N N . ASN A 1 117 ? 12.791 -26.185 -16.547 1.00 57.06 117 ASN A N 1
ATOM 1015 C CA . ASN A 1 117 ? 13.362 -25.957 -17.866 1.00 57.06 117 ASN A CA 1
ATOM 1016 C C . ASN A 1 117 ? 13.130 -24.557 -18.489 1.00 57.06 117 ASN A C 1
ATOM 1018 O O . ASN A 1 117 ? 12.012 -24.057 -18.616 1.00 57.06 117 ASN A O 1
ATOM 1022 N N . ARG A 1 118 ? 14.235 -23.937 -18.929 1.00 56.59 118 ARG A N 1
ATOM 1023 C CA . ARG A 1 118 ? 14.298 -22.631 -19.613 1.00 56.59 118 ARG A CA 1
ATOM 1024 C C . ARG A 1 118 ? 13.455 -22.620 -20.894 1.00 56.59 118 ARG A C 1
ATOM 1026 O O . ARG A 1 118 ? 12.791 -21.630 -21.185 1.00 56.59 118 ARG A O 1
ATOM 1033 N N . GLU A 1 119 ? 13.388 -23.760 -21.575 1.00 60.75 119 GLU A N 1
ATOM 1034 C CA . GLU A 1 119 ? 12.576 -23.967 -22.780 1.00 60.75 119 GLU A CA 1
ATOM 1035 C C . GLU A 1 119 ? 11.065 -23.810 -22.530 1.00 60.75 119 GLU A C 1
ATOM 1037 O O . GLU A 1 119 ? 10.331 -23.358 -23.409 1.00 60.75 119 GLU A O 1
ATOM 1042 N N . ALA A 1 120 ? 10.570 -24.156 -21.334 1.00 57.75 120 ALA A N 1
ATOM 1043 C CA . ALA A 1 120 ? 9.153 -24.012 -20.995 1.00 57.75 120 ALA A CA 1
ATOM 1044 C C . ALA A 1 120 ? 8.761 -22.541 -20.783 1.00 57.75 120 ALA A C 1
ATOM 1046 O O . ALA A 1 120 ? 7.651 -22.139 -21.127 1.00 57.75 120 ALA A O 1
ATOM 1047 N N . PHE A 1 121 ? 9.682 -21.722 -20.264 1.00 58.88 121 PHE A N 1
ATOM 1048 C CA . PHE A 1 121 ? 9.477 -20.283 -20.096 1.00 58.88 121 PHE A CA 1
ATOM 1049 C C . PHE A 1 121 ? 9.436 -19.561 -21.450 1.00 58.88 121 PHE A C 1
ATOM 1051 O O . PHE A 1 121 ? 8.537 -18.758 -21.699 1.00 58.88 121 PHE A O 1
ATOM 1058 N N . GLU A 1 122 ? 10.358 -19.906 -22.352 1.00 59.81 122 GLU A N 1
ATOM 1059 C CA . GLU A 1 122 ? 10.435 -19.327 -23.700 1.00 59.81 122 GLU A CA 1
ATOM 1060 C C . GLU A 1 122 ? 9.212 -19.680 -24.565 1.00 59.81 122 GLU A C 1
ATOM 1062 O O . GLU A 1 122 ? 8.794 -18.862 -25.379 1.00 59.81 122 GLU A O 1
ATOM 1067 N N . LYS A 1 123 ? 8.561 -20.832 -24.335 1.00 58.19 123 LYS A N 1
ATOM 1068 C CA . LYS A 1 123 ? 7.300 -21.214 -25.006 1.00 58.19 123 LYS A CA 1
ATOM 1069 C C . LYS A 1 123 ? 6.056 -20.462 -24.521 1.00 58.19 123 LYS A C 1
ATOM 1071 O O . LYS A 1 123 ? 5.090 -20.371 -25.271 1.00 58.19 123 LYS A O 1
ATOM 1076 N N . ILE A 1 124 ? 6.048 -19.949 -23.288 1.00 56.38 124 ILE A N 1
ATOM 1077 C CA . ILE A 1 124 ? 4.911 -19.194 -22.718 1.00 56.38 124 ILE A CA 1
ATOM 1078 C C . ILE A 1 124 ? 5.029 -17.694 -23.039 1.00 56.38 124 ILE A C 1
ATOM 1080 O O . ILE A 1 124 ? 4.025 -16.985 -23.111 1.00 56.38 124 ILE A O 1
ATOM 1084 N N . ALA A 1 125 ? 6.250 -17.213 -23.275 1.00 50.72 125 ALA A N 1
ATOM 1085 C CA . ALA A 1 125 ? 6.544 -15.818 -23.575 1.00 50.72 125 ALA A CA 1
ATOM 1086 C C . ALA A 1 125 ? 6.042 -15.247 -24.931 1.00 50.72 125 ALA A C 1
ATOM 1088 O O . ALA A 1 125 ? 5.915 -14.025 -24.983 1.00 50.72 125 ALA A O 1
ATOM 1089 N N . PRO A 1 126 ? 5.716 -16.001 -26.009 1.00 42.16 126 PRO A N 1
ATOM 1090 C CA . PRO A 1 126 ? 5.485 -15.398 -27.323 1.00 42.16 126 PRO A CA 1
ATOM 1091 C C . PRO A 1 126 ? 4.011 -15.040 -27.604 1.00 42.16 126 PRO A C 1
ATOM 1093 O O . PRO A 1 126 ? 3.609 -14.978 -28.760 1.00 42.16 126 PRO A O 1
ATOM 1096 N N . LEU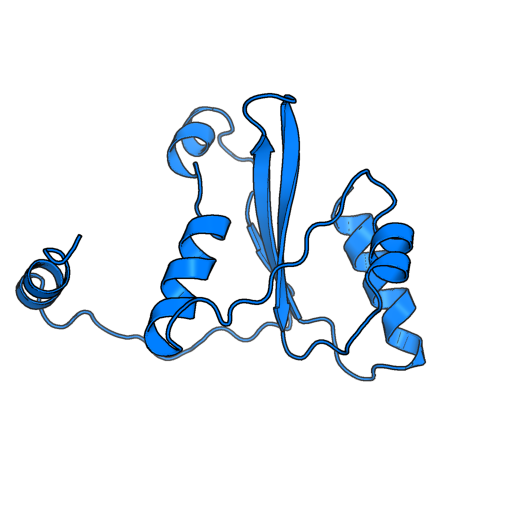 A 1 127 ? 3.182 -14.805 -26.579 1.00 43.47 127 LEU A N 1
ATOM 1097 C CA . LEU A 1 127 ? 1.777 -14.381 -26.746 1.00 43.47 127 LEU A CA 1
ATOM 1098 C C . LEU A 1 127 ? 1.515 -12.935 -26.281 1.00 43.47 127 LEU A C 1
ATOM 1100 O O . LEU A 1 127 ? 0.493 -12.659 -25.642 1.00 43.47 127 LEU A O 1
ATOM 1104 N N . VAL A 1 128 ? 2.429 -12.013 -26.606 1.00 37.22 128 VAL A N 1
ATOM 1105 C CA . VAL A 1 128 ? 2.174 -10.559 -26.656 1.00 37.22 128 VAL A CA 1
ATOM 1106 C C . VAL A 1 128 ? 2.842 -9.974 -27.888 1.00 37.22 128 VAL A C 1
ATOM 1108 O O . VAL A 1 128 ? 4.046 -10.252 -28.068 1.00 37.22 128 VAL A O 1
#